Protein AF-A0A971XJA1-F1 (afdb_monomer_lite)

Sequence (116 aa):
MLFDFDLSLADAHHRNNAPSKAIGYYQSAWKRQPETYSVLYNIAIMYDEMEEHESALIYYERFLKTAPPEADVDSGPANRTELEQMTTTQIYYKAAAQRVQELKKTMFFKKGTESR

Structure (mmCIF, N/CA/C/O backbone):
data_AF-A0A971XJA1-F1
#
_entry.id   AF-A0A971XJA1-F1
#
loop_
_atom_site.group_PDB
_atom_site.id
_atom_site.type_symbol
_atom_site.label_atom_id
_atom_site.label_alt_id
_atom_site.label_comp_id
_atom_site.label_asym_id
_atom_site.label_entity_id
_atom_site.label_seq_id
_atom_site.pdbx_PDB_ins_code
_atom_site.Cartn_x
_atom_site.Cartn_y
_atom_site.Cartn_z
_atom_site.occupancy
_atom_site.B_iso_or_equiv
_atom_site.auth_seq_id
_atom_site.auth_comp_id
_atom_site.auth_asym_id
_atom_site.auth_atom_id
_atom_site.pdbx_PDB_model_num
ATOM 1 N N . MET A 1 1 ? 11.377 -3.191 -20.344 1.00 51.78 1 MET A N 1
ATOM 2 C CA . MET A 1 1 ? 10.280 -3.889 -21.070 1.00 51.78 1 MET A CA 1
ATOM 3 C C . MET A 1 1 ? 8.979 -3.115 -20.841 1.00 51.78 1 MET A C 1
ATOM 5 O O . MET A 1 1 ? 8.979 -2.232 -19.999 1.00 51.78 1 MET A O 1
ATOM 9 N N . LEU A 1 2 ? 7.887 -3.369 -21.578 1.00 60.22 2 LEU A N 1
ATOM 10 C CA . LEU A 1 2 ? 6.637 -2.573 -21.493 1.00 60.22 2 LEU A CA 1
ATOM 11 C C . LEU A 1 2 ? 6.033 -2.467 -20.071 1.00 60.22 2 LEU A C 1
ATOM 13 O O . LEU A 1 2 ? 5.309 -1.522 -19.792 1.00 60.22 2 LEU A O 1
ATOM 17 N N . PHE A 1 3 ? 6.376 -3.392 -19.170 1.00 61.47 3 PHE A N 1
ATOM 18 C CA . PHE A 1 3 ? 6.029 -3.343 -17.746 1.00 61.47 3 PHE A CA 1
ATOM 19 C C . PHE A 1 3 ? 6.657 -2.146 -17.008 1.00 61.47 3 PHE A C 1
ATOM 21 O O . PHE A 1 3 ? 5.948 -1.369 -16.376 1.00 61.47 3 PHE A O 1
ATOM 28 N N . ASP A 1 4 ? 7.970 -1.945 -17.159 1.00 60.06 4 ASP A N 1
ATOM 29 C CA . ASP A 1 4 ? 8.692 -0.810 -16.558 1.00 60.06 4 ASP A CA 1
ATOM 30 C C . ASP A 1 4 ? 8.200 0.527 -17.132 1.00 60.06 4 ASP A C 1
ATOM 32 O O . ASP A 1 4 ? 8.197 1.558 -16.458 1.00 60.06 4 ASP A O 1
ATOM 36 N N . PHE A 1 5 ? 7.760 0.500 -18.393 1.00 66.81 5 PHE A N 1
ATOM 37 C CA . PHE A 1 5 ? 7.185 1.649 -19.084 1.00 66.81 5 PHE A CA 1
ATOM 38 C C . PHE A 1 5 ? 5.808 2.032 -18.524 1.00 66.81 5 PHE A C 1
ATOM 40 O O . PHE A 1 5 ? 5.578 3.209 -18.253 1.00 66.81 5 PHE A O 1
ATOM 47 N N . ASP A 1 6 ? 4.922 1.059 -18.287 1.00 62.59 6 ASP A N 1
ATOM 48 C CA . ASP A 1 6 ? 3.619 1.312 -17.658 1.00 62.59 6 ASP A CA 1
ATOM 49 C C . ASP A 1 6 ? 3.767 1.813 -16.214 1.00 62.59 6 ASP A C 1
ATOM 51 O O . ASP A 1 6 ? 3.041 2.720 -15.815 1.00 62.59 6 ASP A O 1
ATOM 55 N N . LEU A 1 7 ? 4.720 1.266 -15.448 1.00 69.50 7 LEU A N 1
ATOM 56 C CA . LEU A 1 7 ? 5.055 1.738 -14.097 1.00 69.50 7 LEU A CA 1
ATOM 57 C C . LEU A 1 7 ? 5.549 3.187 -14.116 1.00 69.50 7 LEU A C 1
ATOM 59 O O . LEU A 1 7 ? 5.049 4.023 -13.371 1.00 69.50 7 LEU A O 1
ATOM 63 N N . SER A 1 8 ? 6.467 3.506 -15.031 1.00 71.69 8 SER A N 1
ATOM 64 C CA . SER A 1 8 ? 6.991 4.868 -15.185 1.00 71.69 8 SER A CA 1
ATOM 65 C C . SER A 1 8 ? 5.898 5.867 -15.585 1.00 71.69 8 SER A C 1
ATOM 67 O O . SER A 1 8 ? 5.890 7.004 -15.112 1.00 71.69 8 SER A O 1
ATOM 69 N N . LEU A 1 9 ? 4.960 5.454 -16.447 1.00 64.06 9 LEU A N 1
ATOM 70 C CA . LEU A 1 9 ? 3.797 6.259 -16.829 1.00 64.06 9 LEU A CA 1
ATOM 71 C C . LEU A 1 9 ? 2.812 6.433 -15.677 1.00 64.06 9 LEU A C 1
ATOM 73 O O . LEU A 1 9 ? 2.292 7.533 -15.486 1.00 64.06 9 LEU A O 1
ATOM 77 N N . ALA A 1 10 ? 2.555 5.377 -14.911 1.00 72.94 10 ALA A N 1
ATOM 78 C CA . ALA A 1 10 ? 1.682 5.443 -13.753 1.00 72.94 10 ALA A CA 1
ATOM 79 C C . ALA A 1 10 ? 2.253 6.397 -12.689 1.00 72.94 10 ALA A C 1
ATOM 81 O O . ALA A 1 10 ? 1.530 7.286 -12.245 1.00 72.94 10 ALA A O 1
ATOM 82 N N . ASP A 1 11 ? 3.558 6.331 -12.404 1.00 71.88 11 ASP A N 1
ATOM 83 C CA . ASP A 1 11 ? 4.265 7.282 -11.532 1.00 71.88 11 ASP A CA 1
ATOM 84 C C . ASP A 1 11 ? 4.232 8.718 -12.081 1.00 71.88 11 ASP A C 1
ATOM 86 O O . ASP A 1 11 ? 4.122 9.695 -11.339 1.00 71.88 11 ASP A O 1
ATOM 90 N N . ALA A 1 12 ? 4.345 8.886 -13.401 1.00 71.00 12 ALA A N 1
ATOM 91 C CA . ALA A 1 12 ? 4.252 10.200 -14.031 1.00 71.00 12 ALA A CA 1
ATOM 92 C C . ALA A 1 12 ? 2.835 10.788 -13.930 1.00 71.00 12 ALA A C 1
ATOM 94 O O . ALA A 1 12 ? 2.681 11.989 -13.712 1.00 71.00 12 ALA A O 1
ATOM 95 N N . HIS A 1 13 ? 1.794 9.966 -14.065 1.00 64.44 13 HIS A N 1
ATOM 96 C CA . HIS A 1 13 ? 0.404 10.400 -13.925 1.00 64.44 13 HIS A CA 1
ATOM 97 C C . HIS A 1 13 ? -0.007 10.632 -12.472 1.00 64.44 13 HIS A C 1
ATOM 99 O O . HIS A 1 13 ? -0.764 11.568 -12.211 1.00 64.44 13 HIS A O 1
ATOM 105 N N . HIS A 1 14 ? 0.545 9.848 -11.546 1.00 68.69 14 HIS A N 1
ATOM 106 C CA . HIS A 1 14 ? 0.470 10.084 -10.108 1.00 68.69 14 HIS A CA 1
ATOM 107 C C . HIS A 1 14 ? 1.015 11.475 -9.759 1.00 68.69 14 HIS A C 1
ATOM 109 O O . HIS A 1 14 ? 0.285 12.314 -9.237 1.00 68.69 14 HIS A O 1
ATOM 115 N N . ARG A 1 15 ? 2.242 11.790 -10.197 1.00 66.50 15 ARG A N 1
ATOM 116 C CA . ARG A 1 15 ? 2.861 13.115 -9.995 1.00 66.50 15 ARG A CA 1
ATOM 117 C C . ARG A 1 15 ? 2.128 14.270 -10.688 1.00 66.50 15 ARG A C 1
ATOM 119 O O . ARG A 1 15 ? 2.233 15.407 -10.243 1.00 66.50 15 ARG A O 1
ATOM 126 N N . ASN A 1 16 ? 1.378 13.989 -11.754 1.00 71.12 16 ASN A N 1
ATOM 127 C CA . ASN A 1 16 ? 0.592 14.977 -12.502 1.00 71.12 16 ASN A CA 1
ATOM 128 C C . ASN A 1 16 ? -0.857 15.130 -11.996 1.00 71.12 16 ASN A C 1
ATOM 130 O O . ASN A 1 16 ? -1.700 15.654 -12.726 1.00 71.12 16 ASN A O 1
ATOM 134 N N . ASN A 1 17 ? -1.159 14.681 -10.771 1.00 69.81 17 ASN A N 1
ATOM 135 C CA . ASN A 1 17 ? -2.469 14.827 -10.127 1.00 69.81 17 ASN A CA 1
ATOM 136 C C . ASN A 1 17 ? -3.627 14.18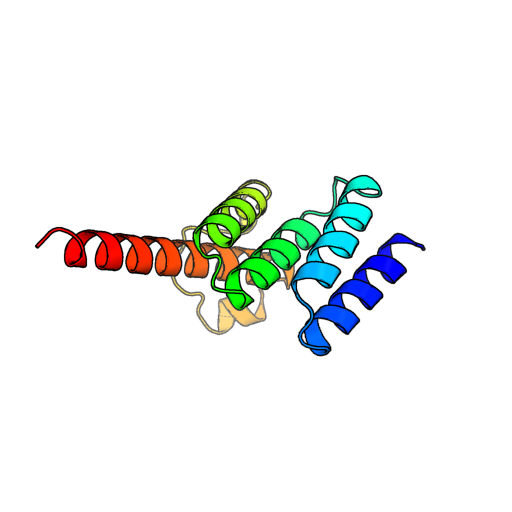4 -10.926 1.00 69.81 17 ASN A C 1
ATOM 138 O O . ASN A 1 17 ? -4.761 14.663 -10.910 1.00 69.81 17 ASN A O 1
ATOM 142 N N . ALA A 1 18 ? -3.336 13.103 -11.662 1.00 75.94 18 ALA A N 1
ATOM 143 C CA . ALA A 1 18 ? -4.307 12.344 -12.453 1.00 75.94 18 ALA A CA 1
ATOM 144 C C . ALA A 1 18 ? -4.387 10.872 -11.987 1.00 75.94 18 ALA A C 1
ATOM 146 O O . ALA A 1 18 ? -4.107 9.959 -12.778 1.00 75.94 18 ALA A O 1
ATOM 147 N N . PRO A 1 19 ? -4.781 10.616 -10.724 1.00 75.06 19 PRO A N 1
ATOM 148 C CA . PRO A 1 19 ? -4.724 9.285 -10.110 1.00 75.06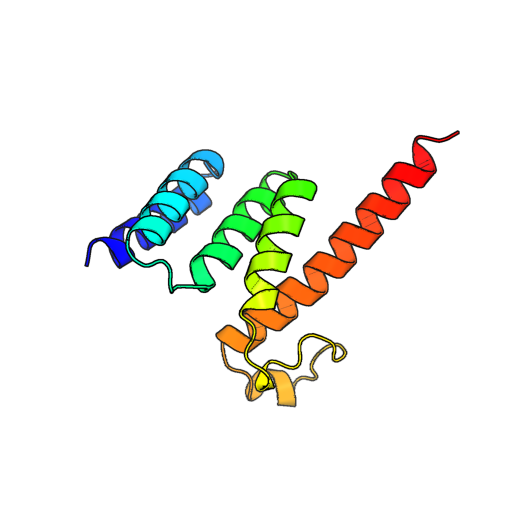 19 PRO A CA 1
ATOM 149 C C . PRO A 1 19 ? -5.619 8.255 -10.819 1.00 75.06 19 PRO A C 1
ATOM 151 O O . PRO A 1 19 ? -5.236 7.098 -10.984 1.00 75.06 19 PRO A O 1
ATOM 154 N N . SER A 1 20 ? -6.754 8.679 -11.381 1.00 74.94 20 SER A N 1
ATOM 155 C CA . SER A 1 20 ? -7.647 7.811 -12.165 1.00 74.94 20 SER A CA 1
ATOM 156 C C . SER A 1 20 ? -6.992 7.237 -13.429 1.00 74.94 20 SER A C 1
ATOM 158 O O . SER A 1 20 ? -7.220 6.078 -13.780 1.00 74.94 20 SER A O 1
ATOM 160 N N . LYS A 1 21 ? -6.131 8.012 -14.103 1.00 76.81 21 LYS A N 1
ATOM 161 C CA . LYS A 1 21 ? -5.360 7.528 -15.261 1.00 76.81 21 LYS A CA 1
ATOM 162 C C . LYS A 1 21 ? -4.230 6.600 -14.823 1.00 76.81 21 LYS A C 1
ATOM 164 O O . LYS A 1 21 ? -4.006 5.587 -15.482 1.00 76.81 21 LYS A O 1
ATOM 169 N N . ALA A 1 22 ? -3.564 6.910 -13.708 1.00 76.69 22 ALA A N 1
ATOM 170 C CA . ALA A 1 22 ? -2.522 6.058 -13.135 1.00 76.69 22 ALA A CA 1
ATOM 171 C C . ALA A 1 22 ? -3.059 4.653 -12.805 1.00 76.69 22 ALA A C 1
ATOM 173 O O . ALA A 1 22 ? -2.439 3.661 -13.184 1.00 76.69 22 ALA A O 1
ATOM 174 N N . ILE A 1 23 ? -4.261 4.555 -12.220 1.00 77.50 23 ILE A N 1
ATOM 175 C CA . ILE A 1 23 ? -4.937 3.271 -11.952 1.00 77.50 23 ILE A CA 1
ATOM 176 C C . ILE A 1 23 ? -5.114 2.448 -13.237 1.00 77.50 23 ILE A C 1
ATOM 178 O O . ILE A 1 23 ? -4.848 1.246 -13.234 1.00 77.50 23 ILE A O 1
ATOM 182 N N . GLY A 1 24 ? -5.510 3.074 -14.351 1.00 76.69 24 GLY A N 1
ATOM 183 C CA . GLY A 1 24 ? -5.653 2.387 -15.640 1.00 76.69 24 GLY A CA 1
ATOM 184 C C . GLY A 1 24 ? -4.340 1.774 -16.145 1.00 76.69 24 GLY A C 1
ATOM 185 O O . GLY A 1 24 ? -4.325 0.625 -16.596 1.00 76.69 24 GLY A O 1
ATOM 186 N N . TYR A 1 25 ? -3.224 2.498 -16.010 1.00 78.44 25 TYR A N 1
ATOM 187 C CA . TYR A 1 25 ? -1.897 1.986 -16.369 1.00 78.44 25 TYR A CA 1
ATOM 188 C C . TYR A 1 25 ? -1.432 0.875 -15.424 1.00 78.44 25 TYR A C 1
ATOM 190 O O . TYR A 1 25 ? -0.963 -0.159 -15.901 1.00 78.44 25 TYR A O 1
ATOM 198 N N . TYR A 1 26 ? -1.657 1.012 -14.113 1.00 78.12 26 TYR A N 1
ATOM 199 C CA . TYR A 1 26 ? -1.365 -0.046 -13.143 1.00 78.12 26 TYR A CA 1
ATOM 200 C C . TYR A 1 26 ? -2.160 -1.329 -13.414 1.00 78.12 26 TYR A C 1
ATOM 202 O O . TYR A 1 26 ? -1.603 -2.425 -13.392 1.00 78.12 26 TYR A O 1
ATOM 210 N N . GLN A 1 27 ? -3.448 -1.222 -13.746 1.00 76.81 27 GLN A N 1
ATOM 211 C CA . GLN A 1 27 ? -4.265 -2.383 -14.111 1.00 76.81 27 GLN A CA 1
ATOM 212 C C . GLN A 1 27 ? -3.778 -3.056 -15.401 1.00 76.81 27 GLN A C 1
ATOM 214 O O . GLN A 1 27 ? -3.823 -4.283 -15.515 1.00 76.81 27 GLN A O 1
ATOM 219 N N . SER A 1 28 ? -3.297 -2.277 -16.374 1.00 77.44 28 SER A N 1
ATOM 220 C CA . SER A 1 28 ? -2.685 -2.821 -17.589 1.00 77.44 28 SER A CA 1
ATOM 221 C C . SER A 1 28 ? -1.368 -3.543 -17.283 1.00 77.44 28 SER A C 1
ATOM 223 O O . SER A 1 28 ? -1.161 -4.657 -17.766 1.00 77.44 28 SER A O 1
ATOM 225 N N . ALA A 1 29 ? -0.517 -2.965 -16.430 1.00 74.12 29 ALA A N 1
ATOM 226 C CA . ALA A 1 29 ? 0.726 -3.587 -15.978 1.00 74.12 29 ALA A CA 1
ATOM 227 C C . ALA A 1 29 ? 0.464 -4.922 -15.259 1.00 74.12 29 ALA A C 1
ATOM 229 O O . ALA A 1 29 ? 1.089 -5.931 -15.590 1.00 74.12 29 ALA A O 1
ATOM 230 N N . TRP A 1 30 ? -0.532 -4.962 -14.364 1.00 72.56 30 TRP A N 1
ATOM 231 C CA . TRP A 1 30 ? -0.952 -6.180 -13.661 1.00 72.56 30 TRP A CA 1
ATOM 232 C C . TRP A 1 30 ? -1.413 -7.292 -14.611 1.00 72.56 30 TRP A C 1
ATOM 234 O O . TRP A 1 30 ? -1.083 -8.456 -14.413 1.00 72.56 30 TRP A O 1
ATOM 244 N N . LYS A 1 31 ? -2.142 -6.963 -15.687 1.00 73.50 31 LYS A N 1
ATOM 245 C CA . LYS A 1 31 ? -2.546 -7.962 -16.697 1.00 73.50 31 LYS A CA 1
ATOM 246 C C . LYS A 1 31 ? -1.353 -8.600 -17.412 1.00 73.50 31 LYS A C 1
ATOM 248 O O . LYS A 1 31 ? -1.473 -9.726 -17.886 1.00 73.50 31 LYS A O 1
ATOM 253 N N . ARG A 1 32 ? -0.233 -7.879 -17.530 1.00 69.50 32 ARG A N 1
ATOM 254 C CA . ARG A 1 32 ? 0.982 -8.354 -18.207 1.00 69.50 32 ARG A CA 1
ATOM 255 C C . ARG A 1 32 ? 1.889 -9.155 -17.276 1.00 69.50 32 ARG A C 1
ATOM 257 O O . ARG A 1 32 ? 2.474 -10.134 -17.725 1.00 69.50 32 ARG A O 1
ATOM 264 N N . GLN A 1 33 ? 2.002 -8.746 -16.013 1.00 67.44 33 GLN A N 1
ATOM 265 C CA . GLN A 1 33 ? 2.730 -9.475 -14.972 1.00 67.44 33 GLN A CA 1
ATOM 266 C C . GLN A 1 33 ? 1.853 -9.605 -13.718 1.00 67.44 33 GLN A C 1
ATOM 268 O O . GLN A 1 33 ? 1.942 -8.783 -12.804 1.00 67.44 33 GLN A O 1
ATOM 273 N N . PRO A 1 34 ? 0.996 -10.641 -13.666 1.00 60.75 34 PRO A N 1
ATOM 274 C CA . PRO A 1 34 ? 0.075 -10.858 -12.548 1.00 60.75 34 PRO A CA 1
ATOM 275 C C . PRO A 1 34 ? 0.771 -11.196 -11.224 1.00 60.75 34 PRO A C 1
ATOM 277 O O . PRO A 1 34 ? 0.132 -11.190 -10.179 1.00 60.75 34 PRO A O 1
ATOM 280 N N . GLU A 1 35 ? 2.064 -11.523 -11.254 1.00 61.47 35 GLU A N 1
ATOM 281 C CA . GLU A 1 35 ? 2.845 -11.891 -10.066 1.00 61.47 35 GLU A CA 1
ATOM 282 C C . GLU A 1 35 ? 3.476 -10.681 -9.360 1.00 61.47 35 GLU A C 1
ATOM 284 O O . GLU A 1 35 ? 4.075 -10.826 -8.294 1.00 61.47 35 GLU A O 1
ATOM 289 N N . THR A 1 36 ? 3.337 -9.466 -9.902 1.00 72.81 36 THR A N 1
ATOM 290 C CA . THR A 1 36 ? 3.971 -8.284 -9.314 1.00 72.81 36 THR A CA 1
ATOM 291 C C . THR A 1 36 ? 3.092 -7.636 -8.251 1.00 72.81 36 THR A C 1
ATOM 293 O O . THR A 1 36 ? 2.444 -6.614 -8.483 1.00 72.81 36 THR A O 1
ATOM 296 N N . TYR A 1 37 ? 3.092 -8.215 -7.051 1.00 80.19 37 TYR A N 1
ATOM 297 C CA . TYR A 1 37 ? 2.328 -7.734 -5.893 1.00 80.19 37 TYR A CA 1
ATOM 298 C C . TYR A 1 37 ? 2.528 -6.240 -5.580 1.00 80.19 37 TYR A C 1
ATOM 300 O O . TYR A 1 37 ? 1.600 -5.597 -5.096 1.00 80.19 37 TYR A O 1
ATOM 308 N N . SER A 1 38 ? 3.673 -5.638 -5.925 1.00 79.75 38 SER A N 1
ATOM 309 C CA . SER A 1 38 ? 3.905 -4.192 -5.762 1.00 79.75 38 SER A CA 1
ATOM 310 C C . SER A 1 38 ? 2.894 -3.312 -6.511 1.00 79.75 38 SER A C 1
ATOM 312 O O . SER A 1 38 ? 2.576 -2.220 -6.047 1.00 79.75 38 SER A O 1
ATOM 314 N N . VAL A 1 39 ? 2.308 -3.793 -7.613 1.00 83.75 39 VAL A N 1
ATOM 315 C CA . VAL A 1 39 ? 1.252 -3.062 -8.332 1.00 83.75 39 VAL A CA 1
ATOM 316 C C . VAL A 1 39 ? -0.024 -2.947 -7.491 1.00 83.75 39 VAL A C 1
ATOM 318 O O . VAL A 1 39 ? -0.706 -1.928 -7.566 1.00 83.75 39 VAL A O 1
ATOM 321 N N . LEU A 1 40 ? -0.343 -3.942 -6.653 1.00 88.50 40 LEU A N 1
ATOM 322 C CA . LEU A 1 40 ? -1.500 -3.876 -5.749 1.00 88.50 40 LEU A CA 1
ATOM 323 C C . LEU A 1 40 ? -1.339 -2.746 -4.730 1.00 88.50 40 LEU A C 1
ATOM 325 O O . LEU A 1 40 ? -2.286 -1.997 -4.500 1.00 88.50 40 LEU A O 1
ATOM 329 N N . TYR A 1 41 ? -0.136 -2.605 -4.168 1.00 89.44 41 TYR A N 1
ATOM 330 C CA . TYR A 1 41 ? 0.193 -1.526 -3.239 1.00 89.44 41 TYR A CA 1
ATOM 331 C C . TYR A 1 41 ? 0.078 -0.152 -3.907 1.00 89.44 41 TYR A C 1
ATOM 333 O O . TYR A 1 41 ? -0.552 0.750 -3.361 1.00 89.44 41 TYR A O 1
ATOM 341 N N . ASN A 1 42 ? 0.597 -0.012 -5.129 1.00 86.88 42 ASN A N 1
ATOM 342 C CA . ASN A 1 42 ? 0.518 1.249 -5.862 1.00 86.8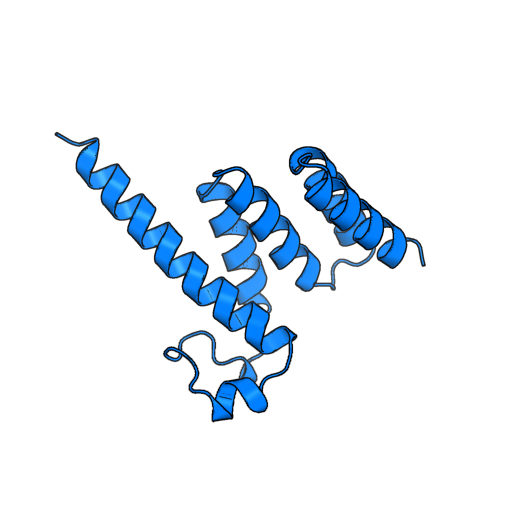8 42 ASN A CA 1
ATOM 343 C C . ASN A 1 42 ? -0.929 1.629 -6.210 1.00 86.88 42 ASN A C 1
ATOM 345 O O . ASN A 1 42 ? -1.308 2.785 -6.045 1.00 86.88 42 ASN A O 1
ATOM 349 N N . ILE A 1 43 ? -1.769 0.670 -6.623 1.00 88.69 43 ILE A N 1
ATOM 350 C CA . ILE A 1 43 ? -3.204 0.919 -6.844 1.00 88.69 43 ILE A CA 1
ATOM 351 C C . ILE A 1 43 ? -3.886 1.352 -5.540 1.00 88.69 43 ILE A C 1
ATOM 353 O O . ILE A 1 43 ? -4.703 2.272 -5.563 1.00 88.69 43 ILE A O 1
ATOM 357 N N . ALA A 1 44 ? -3.549 0.717 -4.415 1.00 91.50 44 ALA A N 1
ATOM 358 C CA . ALA A 1 44 ? -4.103 1.079 -3.116 1.00 91.50 44 ALA A CA 1
ATOM 359 C C . ALA A 1 44 ? -3.773 2.531 -2.740 1.00 91.50 44 ALA A C 1
ATOM 361 O O . ALA A 1 44 ? -4.684 3.263 -2.364 1.00 91.50 44 ALA A O 1
ATOM 362 N N . ILE A 1 45 ? -2.520 2.964 -2.938 1.00 89.69 45 ILE A N 1
ATOM 363 C CA . ILE A 1 45 ? -2.108 4.362 -2.728 1.00 89.69 45 ILE A CA 1
ATOM 364 C C . ILE A 1 45 ? -2.917 5.308 -3.615 1.00 89.69 45 ILE A C 1
ATOM 366 O O . ILE A 1 45 ? -3.412 6.313 -3.119 1.00 89.69 45 ILE A O 1
ATOM 370 N N . MET A 1 46 ? -3.101 4.993 -4.903 1.00 88.50 46 MET A N 1
ATOM 371 C CA . MET A 1 46 ? -3.865 5.877 -5.796 1.00 88.50 46 MET A CA 1
ATOM 372 C C . MET A 1 46 ? -5.305 6.072 -5.312 1.00 88.50 46 MET A C 1
ATOM 374 O O . MET A 1 46 ? -5.814 7.187 -5.349 1.00 88.50 46 MET A O 1
ATOM 378 N N . TYR A 1 47 ? -5.968 5.005 -4.856 1.00 90.62 47 TYR A N 1
ATOM 379 C CA . TYR A 1 47 ? -7.310 5.123 -4.281 1.00 90.62 47 TYR A CA 1
ATOM 380 C C . TYR A 1 47 ? -7.309 5.877 -2.950 1.00 90.62 47 TYR A C 1
ATOM 382 O O . TYR A 1 47 ? -8.239 6.630 -2.680 1.00 90.62 47 TYR A O 1
ATOM 390 N N . ASP A 1 48 ? -6.276 5.699 -2.130 1.00 89.19 48 ASP A N 1
ATOM 391 C CA . ASP A 1 48 ? -6.160 6.375 -0.841 1.00 89.19 48 ASP A CA 1
ATOM 392 C C . ASP A 1 48 ? -5.977 7.892 -1.004 1.00 89.19 48 ASP A C 1
ATOM 394 O O . ASP A 1 48 ? -6.639 8.675 -0.328 1.00 89.19 48 ASP A O 1
ATOM 398 N N . GLU A 1 49 ? -5.161 8.314 -1.971 1.00 86.25 49 GLU A N 1
ATOM 399 C CA . GLU A 1 49 ? -4.991 9.724 -2.347 1.00 86.25 49 GLU A CA 1
ATOM 400 C C . GLU A 1 49 ? -6.240 10.340 -2.981 1.00 86.25 49 GLU A C 1
ATOM 402 O O . GLU A 1 49 ? -6.448 11.548 -2.893 1.00 86.25 49 GLU A O 1
ATOM 407 N N . MET A 1 50 ? -7.084 9.519 -3.609 1.00 85.88 50 MET A N 1
ATOM 408 C CA . MET A 1 50 ? -8.401 9.933 -4.098 1.00 85.88 50 MET A CA 1
ATOM 409 C C . MET A 1 50 ? -9.459 10.007 -2.986 1.00 85.88 50 MET A C 1
ATOM 411 O O . MET A 1 50 ? -10.614 10.290 -3.286 1.00 85.88 50 MET A O 1
ATOM 415 N N . GLU A 1 51 ? -9.093 9.725 -1.731 1.00 88.06 51 GLU A N 1
ATOM 416 C CA . GLU A 1 51 ? -10.007 9.585 -0.586 1.00 88.06 51 GLU A CA 1
ATOM 417 C C . GLU A 1 51 ? -11.062 8.471 -0.756 1.00 88.06 51 GLU A C 1
ATOM 419 O O . GLU A 1 51 ? -11.997 8.338 0.037 1.00 88.06 51 GLU A O 1
ATOM 424 N N . GLU A 1 52 ? -10.870 7.591 -1.742 1.00 90.94 52 GLU A N 1
ATOM 425 C CA . GLU A 1 52 ? -11.690 6.410 -2.018 1.00 90.94 52 GLU A CA 1
ATOM 426 C C . GLU A 1 52 ? -11.291 5.272 -1.064 1.00 90.94 52 GLU A C 1
ATOM 428 O O . GLU A 1 52 ? -10.801 4.208 -1.459 1.00 90.94 52 GLU A O 1
ATOM 433 N N . HIS A 1 53 ? -11.469 5.518 0.236 1.00 91.94 53 HIS A N 1
ATOM 434 C CA . HIS A 1 53 ? -10.935 4.691 1.318 1.00 91.94 53 HIS A CA 1
ATOM 435 C C . HIS A 1 53 ? -11.425 3.238 1.298 1.00 91.94 53 HIS A C 1
ATOM 437 O O . HIS A 1 53 ? -10.680 2.341 1.692 1.00 91.94 53 HIS A O 1
ATOM 443 N N . GLU A 1 54 ? -12.652 2.980 0.833 1.00 92.44 54 GLU A N 1
ATOM 444 C CA . GLU A 1 54 ? -13.167 1.611 0.693 1.00 92.44 54 GLU A CA 1
ATOM 445 C C . GLU A 1 54 ? -12.386 0.832 -0.371 1.00 92.44 54 GLU A C 1
ATOM 447 O O . GLU A 1 54 ? -11.957 -0.300 -0.135 1.00 92.44 54 GLU A O 1
ATOM 452 N N . SER A 1 55 ? -12.138 1.463 -1.521 1.00 92.44 55 SER A N 1
ATOM 453 C CA . SER A 1 55 ? -11.342 0.872 -2.598 1.00 92.44 55 SER A CA 1
ATOM 454 C C . SER A 1 55 ? -9.890 0.690 -2.160 1.00 92.44 55 SER A C 1
ATOM 456 O O . SER A 1 55 ? -9.334 -0.397 -2.326 1.00 92.44 55 SER A O 1
ATOM 458 N N . ALA A 1 56 ? -9.296 1.706 -1.529 1.00 94.19 56 ALA A N 1
ATOM 459 C CA . ALA A 1 56 ? -7.941 1.634 -0.987 1.00 94.19 56 ALA A CA 1
ATOM 460 C C . ALA A 1 56 ? -7.777 0.447 -0.028 1.00 94.19 56 ALA A C 1
ATOM 462 O O . ALA A 1 56 ? -6.850 -0.352 -0.179 1.00 94.19 56 ALA A O 1
ATOM 463 N N . LEU A 1 57 ? -8.724 0.272 0.901 1.00 95.12 57 LEU A N 1
ATOM 464 C CA . LEU A 1 57 ? -8.726 -0.835 1.853 1.00 95.12 57 LEU A CA 1
ATOM 465 C C . LEU A 1 57 ? -8.694 -2.197 1.145 1.00 95.12 57 LEU A C 1
ATOM 467 O O . LEU A 1 57 ? -7.874 -3.047 1.488 1.00 95.12 57 LEU A O 1
ATOM 471 N N . ILE A 1 58 ? -9.544 -2.395 0.131 1.00 94.38 58 ILE A N 1
ATOM 472 C CA . ILE A 1 58 ? -9.614 -3.655 -0.623 1.00 94.38 58 ILE A CA 1
ATOM 473 C C . ILE A 1 58 ? -8.262 -3.984 -1.267 1.00 94.38 58 ILE A C 1
ATOM 475 O O . ILE A 1 58 ? -7.822 -5.136 -1.225 1.00 94.38 58 ILE A O 1
ATOM 479 N N . TYR A 1 59 ? -7.597 -3.000 -1.877 1.00 93.56 59 TYR A N 1
ATOM 480 C CA . TYR A 1 59 ? -6.315 -3.226 -2.547 1.00 93.56 59 TYR A CA 1
ATOM 481 C C . TYR A 1 59 ? -5.156 -3.406 -1.561 1.00 93.56 59 TYR A C 1
ATOM 483 O O . TYR A 1 59 ? -4.329 -4.293 -1.784 1.00 93.56 59 TYR A O 1
ATOM 491 N N . TYR A 1 60 ? -5.132 -2.676 -0.440 1.00 94.75 60 TYR A N 1
ATOM 492 C CA . TYR A 1 60 ? -4.160 -2.923 0.627 1.00 94.75 60 TYR A CA 1
ATOM 493 C C . TYR A 1 60 ? -4.315 -4.324 1.226 1.00 94.75 60 TYR A C 1
ATOM 495 O O . TYR A 1 60 ? -3.323 -5.024 1.400 1.00 94.75 60 TYR A O 1
ATOM 503 N N . GLU A 1 61 ? -5.540 -4.787 1.483 1.00 94.00 61 GLU A N 1
ATOM 504 C CA . GLU A 1 61 ? -5.770 -6.144 1.992 1.00 94.00 61 GLU A CA 1
ATOM 505 C C . GLU A 1 61 ? -5.359 -7.221 0.982 1.00 94.00 61 GLU A C 1
ATOM 507 O O . GLU A 1 61 ? -4.831 -8.263 1.369 1.00 94.00 61 GLU A O 1
ATOM 512 N N . ARG A 1 62 ? -5.560 -6.990 -0.322 1.00 92.50 62 ARG A N 1
ATOM 513 C CA . ARG A 1 62 ? -5.060 -7.897 -1.368 1.00 92.50 62 ARG A CA 1
ATOM 514 C C . ARG A 1 62 ? -3.538 -7.948 -1.396 1.00 92.50 62 ARG A C 1
ATOM 516 O O . ARG A 1 62 ? -2.996 -9.038 -1.522 1.00 92.50 62 ARG A O 1
ATOM 523 N N . PHE A 1 63 ? -2.878 -6.801 -1.262 1.00 92.25 63 PHE A N 1
ATOM 524 C CA . PHE A 1 63 ? -1.426 -6.730 -1.150 1.00 92.25 63 PHE A CA 1
ATOM 525 C C . PHE A 1 63 ? -0.933 -7.477 0.094 1.00 92.25 63 PHE A C 1
ATOM 527 O O . PHE A 1 63 ? -0.091 -8.350 -0.016 1.00 92.25 63 PHE A O 1
ATOM 534 N N . LEU A 1 64 ? -1.518 -7.248 1.271 1.00 92.88 64 LEU A N 1
ATOM 535 C CA . LEU A 1 64 ? -1.116 -7.944 2.502 1.00 92.88 64 LEU A CA 1
ATOM 536 C C . LEU A 1 64 ? -1.276 -9.470 2.423 1.00 92.88 64 LEU A C 1
ATOM 538 O O . LEU A 1 64 ? -0.502 -10.194 3.036 1.00 92.88 64 LEU A O 1
ATOM 542 N N . LYS A 1 65 ? -2.223 -9.985 1.628 1.00 91.75 65 LYS A N 1
ATOM 543 C CA . LYS A 1 65 ? -2.357 -11.435 1.385 1.00 91.75 65 LYS A CA 1
ATOM 544 C C . LYS A 1 65 ? -1.192 -12.043 0.602 1.00 91.75 65 LYS A C 1
ATOM 546 O O . LYS A 1 65 ? -1.062 -13.262 0.596 1.00 91.75 65 LYS A O 1
ATOM 551 N N . THR A 1 66 ? -0.371 -11.229 -0.060 1.00 89.88 66 THR A N 1
ATOM 552 C CA . THR A 1 66 ? 0.856 -11.681 -0.730 1.00 89.88 66 THR A CA 1
ATOM 553 C C . THR A 1 66 ? 2.089 -11.553 0.163 1.00 89.88 66 THR A C 1
ATOM 555 O O . THR A 1 66 ? 3.193 -11.845 -0.296 1.00 89.88 66 THR A O 1
ATOM 558 N N . ALA A 1 67 ? 1.926 -11.099 1.412 1.00 88.06 67 ALA A N 1
ATOM 559 C CA . ALA A 1 67 ? 3.031 -10.935 2.342 1.00 88.06 67 ALA A CA 1
ATOM 560 C C . ALA A 1 67 ? 3.735 -12.275 2.598 1.00 88.06 67 ALA A C 1
ATOM 562 O O . ALA A 1 67 ? 3.070 -13.272 2.897 1.00 88.06 67 ALA A O 1
ATOM 563 N N . PRO A 1 68 ? 5.075 -12.318 2.493 1.00 85.56 68 PRO A N 1
ATOM 564 C CA . PRO A 1 68 ? 5.825 -13.490 2.895 1.00 85.56 68 PRO A CA 1
ATOM 565 C C . PRO A 1 68 ? 5.750 -13.641 4.427 1.00 85.56 68 PRO A C 1
ATOM 567 O O . PRO A 1 68 ? 5.608 -12.632 5.128 1.00 85.56 68 PRO A O 1
ATOM 570 N N . PRO A 1 69 ? 5.858 -14.867 4.971 1.00 82.38 69 PRO A N 1
ATOM 571 C CA . PRO A 1 69 ? 5.792 -15.108 6.415 1.00 82.38 69 PRO A CA 1
ATOM 572 C C . PRO A 1 69 ? 6.767 -14.250 7.238 1.00 82.38 69 PRO A C 1
ATOM 574 O O . PRO A 1 69 ? 6.468 -13.880 8.368 1.00 82.38 69 PRO A O 1
ATOM 577 N N . GLU A 1 70 ? 7.914 -13.885 6.662 1.00 80.94 70 GLU A N 1
ATOM 578 C CA . GLU A 1 70 ? 8.965 -13.082 7.294 1.00 80.94 70 GLU A CA 1
ATOM 579 C C . GLU A 1 70 ? 8.676 -11.570 7.303 1.00 80.94 70 GLU A C 1
ATOM 581 O O . GLU A 1 70 ? 9.465 -10.803 7.852 1.00 80.94 70 GLU A O 1
ATOM 586 N N . ALA A 1 71 ? 7.598 -11.102 6.662 1.00 79.88 71 ALA A N 1
ATOM 587 C CA . ALA A 1 71 ? 7.252 -9.678 6.648 1.00 79.88 71 ALA A CA 1
ATOM 588 C C . ALA A 1 71 ? 6.675 -9.176 7.977 1.00 79.88 71 ALA A C 1
ATOM 590 O O . ALA A 1 71 ? 6.663 -7.964 8.185 1.00 79.88 71 ALA A O 1
ATOM 591 N N . ASP A 1 72 ? 6.217 -10.091 8.841 1.00 82.94 72 ASP A N 1
ATOM 592 C CA . ASP A 1 72 ? 5.736 -9.813 10.198 1.00 82.94 72 ASP A CA 1
ATOM 593 C C . ASP A 1 72 ? 4.852 -8.550 10.271 1.00 82.94 72 ASP A C 1
ATOM 595 O O . ASP A 1 72 ? 5.169 -7.546 10.910 1.00 82.94 72 ASP A O 1
ATOM 599 N N . VAL A 1 73 ? 3.757 -8.577 9.507 1.00 85.25 73 VAL A N 1
ATOM 600 C CA . VAL A 1 73 ? 2.870 -7.418 9.292 1.00 85.25 73 VAL A CA 1
ATOM 601 C C . VAL A 1 73 ? 1.954 -7.110 10.471 1.00 85.25 73 VAL A C 1
ATOM 603 O O . VAL A 1 73 ? 1.402 -6.014 10.541 1.00 85.25 73 VAL A O 1
ATOM 606 N N . ASP A 1 74 ? 1.797 -8.070 11.380 1.00 82.12 74 ASP A N 1
ATOM 607 C CA . ASP A 1 74 ? 0.958 -7.953 12.572 1.00 82.12 74 ASP A CA 1
ATOM 608 C C . ASP A 1 74 ? 1.745 -7.464 13.795 1.00 82.12 74 ASP A C 1
ATOM 610 O O . ASP A 1 74 ? 1.145 -7.137 14.825 1.00 82.12 74 ASP A O 1
ATOM 614 N N . SER A 1 75 ? 3.079 -7.399 13.712 1.00 78.00 75 SER A N 1
ATOM 615 C CA . SER A 1 75 ? 3.870 -6.835 14.797 1.00 78.00 75 SER A CA 1
ATOM 616 C C . SER A 1 75 ? 3.691 -5.327 14.904 1.00 78.00 75 SER A C 1
ATOM 618 O O . SER A 1 75 ? 3.238 -4.632 13.993 1.00 78.00 75 SER A O 1
ATOM 620 N N . GLY A 1 76 ? 4.030 -4.808 16.082 1.00 78.06 76 GLY A N 1
ATOM 621 C CA . GLY A 1 76 ? 3.969 -3.383 16.362 1.00 78.06 76 GLY A CA 1
ATOM 622 C C . GLY A 1 76 ? 4.878 -2.535 15.454 1.00 78.06 76 GLY A C 1
ATOM 623 O O . GLY A 1 76 ? 5.561 -3.039 14.550 1.00 78.06 76 GLY A O 1
ATOM 624 N N . PRO A 1 77 ? 4.914 -1.213 15.698 1.00 78.50 77 PRO A N 1
ATOM 625 C CA . PRO A 1 77 ? 5.795 -0.316 14.963 1.00 78.50 77 PRO A CA 1
ATOM 626 C C . PRO A 1 77 ? 7.246 -0.799 15.059 1.00 78.50 77 PRO A C 1
ATOM 628 O O . PRO A 1 77 ? 7.728 -1.117 16.145 1.00 78.50 77 PRO A O 1
ATOM 631 N N . ALA A 1 78 ? 7.928 -0.851 13.914 1.00 81.56 78 ALA A N 1
ATOM 632 C CA . ALA A 1 78 ? 9.331 -1.238 13.860 1.00 81.56 78 ALA A CA 1
ATOM 633 C C . ALA A 1 78 ? 10.202 -0.180 14.552 1.00 81.56 78 ALA A C 1
ATOM 635 O O . ALA A 1 78 ? 10.018 1.027 14.359 1.00 81.56 78 ALA A O 1
ATOM 636 N N . ASN A 1 79 ? 11.165 -0.631 15.350 1.00 86.56 79 ASN A N 1
ATOM 637 C CA . ASN A 1 79 ? 12.187 0.234 15.917 1.00 86.56 79 ASN A CA 1
ATOM 638 C C . ASN A 1 79 ? 13.230 0.619 14.850 1.00 86.56 79 ASN A C 1
ATOM 640 O O . ASN A 1 79 ? 13.264 0.082 13.745 1.00 86.56 79 ASN A O 1
ATOM 644 N N . ARG A 1 80 ? 14.115 1.562 15.184 1.00 85.06 80 ARG A N 1
ATOM 645 C CA . ARG A 1 80 ? 15.127 2.068 14.246 1.00 85.06 80 ARG A CA 1
ATOM 646 C C . ARG A 1 80 ? 16.042 0.971 13.689 1.00 85.06 80 ARG A C 1
ATOM 648 O O . ARG A 1 80 ? 16.344 0.985 12.504 1.00 85.06 80 ARG A O 1
ATOM 655 N N . THR A 1 81 ? 16.477 0.042 14.531 1.00 84.25 81 THR A N 1
ATOM 656 C CA . THR A 1 81 ? 17.387 -1.041 14.141 1.00 84.25 81 THR A CA 1
ATOM 657 C C . THR A 1 81 ? 16.694 -2.061 13.240 1.00 84.25 81 THR A C 1
ATOM 659 O O . THR A 1 81 ? 17.304 -2.547 12.295 1.00 84.25 81 THR A O 1
ATOM 662 N N . GLU A 1 82 ? 15.415 -2.346 13.488 1.00 84.06 82 GLU A N 1
ATOM 663 C CA . GLU A 1 82 ? 14.587 -3.169 12.603 1.00 84.06 82 GLU A CA 1
ATOM 664 C C . GLU A 1 82 ? 14.414 -2.482 11.245 1.00 84.06 82 GLU A C 1
ATOM 666 O O . GLU A 1 82 ? 14.675 -3.099 10.218 1.00 84.06 82 GLU A O 1
ATOM 671 N N . LEU A 1 83 ? 14.081 -1.186 11.227 1.00 83.12 83 LEU A N 1
ATOM 672 C CA . LEU A 1 83 ? 13.945 -0.407 9.990 1.00 83.12 83 LEU A CA 1
ATOM 673 C C . LEU A 1 83 ? 15.233 -0.388 9.153 1.00 83.12 83 LEU A C 1
ATOM 675 O O . LEU A 1 83 ? 15.157 -0.454 7.930 1.00 83.12 83 LEU A O 1
ATOM 679 N N . GLU A 1 84 ? 16.403 -0.316 9.794 1.00 85.50 84 GLU A N 1
ATOM 680 C CA . GLU A 1 84 ? 17.711 -0.350 9.120 1.00 85.50 84 GLU A CA 1
ATOM 681 C C . GLU A 1 84 ? 18.015 -1.713 8.467 1.00 85.50 84 GLU A C 1
ATOM 683 O O . GLU A 1 84 ? 18.792 -1.775 7.515 1.00 85.50 84 GLU A O 1
ATOM 688 N N . GLN A 1 85 ? 17.399 -2.796 8.949 1.00 85.81 85 GLN A N 1
ATOM 689 C CA . GLN A 1 85 ? 17.584 -4.158 8.429 1.00 85.81 85 GLN A CA 1
ATOM 690 C C . GLN A 1 85 ? 16.473 -4.596 7.466 1.00 85.81 85 GLN A C 1
ATOM 692 O O . GLN A 1 85 ? 16.620 -5.601 6.768 1.00 85.81 85 GLN A O 1
ATOM 697 N N . MET A 1 86 ? 15.361 -3.861 7.420 1.00 83.75 86 MET A N 1
ATOM 698 C CA . MET A 1 86 ? 14.215 -4.200 6.589 1.00 83.75 86 MET A CA 1
ATOM 699 C C . MET A 1 86 ? 14.486 -3.961 5.105 1.00 83.75 86 MET A C 1
ATOM 701 O O . MET A 1 86 ? 15.068 -2.963 4.680 1.00 83.75 86 MET A O 1
ATOM 705 N N . THR A 1 87 ? 13.965 -4.865 4.283 1.00 86.81 87 THR A N 1
ATOM 706 C CA . THR A 1 87 ? 13.888 -4.648 2.838 1.00 86.81 87 THR A CA 1
ATOM 707 C C . THR A 1 87 ? 12.786 -3.645 2.503 1.00 86.81 87 THR A C 1
ATOM 709 O O . THR A 1 87 ? 11.790 -3.522 3.219 1.00 86.81 87 THR A O 1
ATOM 712 N N . THR A 1 88 ? 12.896 -2.976 1.355 1.00 82.06 88 THR A N 1
ATOM 713 C CA . THR A 1 88 ? 11.849 -2.071 0.849 1.00 82.06 88 THR A CA 1
ATOM 714 C C . THR A 1 88 ? 10.478 -2.750 0.789 1.00 82.06 88 THR A C 1
ATOM 716 O O . THR A 1 88 ? 9.468 -2.159 1.158 1.00 82.06 88 THR A O 1
ATOM 719 N N . THR A 1 89 ? 10.445 -4.026 0.404 1.00 83.31 89 THR A N 1
ATOM 720 C CA . THR A 1 89 ? 9.222 -4.831 0.366 1.00 83.31 89 THR A CA 1
ATOM 721 C C . THR A 1 89 ? 8.602 -5.013 1.755 1.00 83.31 89 THR A C 1
ATOM 723 O O . THR A 1 89 ? 7.394 -4.853 1.908 1.00 83.31 89 THR A O 1
ATOM 726 N N . GLN A 1 90 ? 9.407 -5.299 2.783 1.00 86.75 90 GLN A N 1
ATOM 727 C CA . GLN A 1 90 ? 8.921 -5.401 4.166 1.00 86.75 90 GLN A CA 1
ATOM 728 C C . GLN A 1 90 ? 8.392 -4.058 4.679 1.00 86.75 90 GLN A C 1
ATOM 730 O O . GLN A 1 90 ? 7.371 -4.022 5.364 1.00 86.75 90 GLN A O 1
ATOM 735 N N . ILE A 1 91 ? 9.041 -2.950 4.306 1.00 85.69 91 ILE A N 1
ATOM 736 C CA . ILE A 1 91 ? 8.568 -1.601 4.641 1.00 85.69 91 ILE A CA 1
ATOM 737 C C . ILE A 1 91 ? 7.185 -1.356 4.028 1.00 85.69 91 ILE A C 1
ATOM 739 O O . ILE A 1 91 ? 6.292 -0.881 4.726 1.00 85.69 91 ILE A O 1
ATOM 743 N N . TYR A 1 92 ? 6.970 -1.726 2.762 1.00 88.94 92 TYR A N 1
ATOM 744 C CA . TYR A 1 92 ? 5.657 -1.592 2.121 1.00 88.94 92 TYR A CA 1
ATOM 745 C C . TYR A 1 92 ? 4.583 -2.431 2.808 1.00 88.94 92 TYR A C 1
ATOM 747 O O . TYR A 1 92 ? 3.475 -1.943 3.021 1.00 88.94 92 TYR A O 1
ATOM 755 N N . TYR A 1 93 ? 4.901 -3.665 3.201 1.00 91.56 93 TYR A N 1
ATOM 756 C CA . TYR A 1 93 ? 3.960 -4.510 3.931 1.00 91.56 93 TYR A CA 1
ATOM 757 C C . TYR A 1 93 ? 3.584 -3.924 5.297 1.00 91.56 93 TYR A C 1
ATOM 759 O O . TYR A 1 93 ? 2.393 -3.828 5.600 1.00 91.56 93 TYR A O 1
ATOM 767 N N . LYS A 1 94 ? 4.555 -3.436 6.080 1.00 90.25 94 LYS A N 1
ATOM 768 C CA . LYS A 1 94 ? 4.259 -2.749 7.349 1.00 90.25 94 LYS A CA 1
ATOM 769 C C . LYS A 1 94 ? 3.449 -1.467 7.140 1.00 90.25 94 LYS A C 1
ATOM 771 O O . LYS A 1 94 ? 2.479 -1.236 7.861 1.00 90.25 94 LYS A O 1
ATOM 776 N N . ALA A 1 95 ? 3.791 -0.664 6.133 1.00 89.88 95 ALA A N 1
ATOM 777 C CA . ALA A 1 95 ? 3.055 0.557 5.807 1.00 89.88 95 ALA A CA 1
ATOM 778 C C . ALA A 1 95 ? 1.596 0.262 5.416 1.00 89.88 95 ALA A C 1
ATOM 780 O O . ALA A 1 95 ? 0.678 0.905 5.924 1.00 89.88 95 ALA A O 1
ATOM 781 N N . ALA A 1 96 ? 1.366 -0.750 4.572 1.00 93.06 96 ALA A N 1
ATOM 782 C CA . ALA A 1 96 ? 0.026 -1.183 4.188 1.00 93.06 96 ALA A CA 1
ATOM 783 C C . ALA A 1 96 ? -0.790 -1.670 5.395 1.00 93.06 96 ALA A C 1
ATOM 785 O O . ALA A 1 96 ? -1.952 -1.293 5.541 1.00 93.06 96 ALA A O 1
ATOM 786 N N . ALA A 1 97 ? -0.188 -2.467 6.284 1.00 93.62 97 ALA A N 1
ATOM 787 C CA . ALA A 1 97 ? -0.853 -2.969 7.485 1.00 93.62 97 ALA A CA 1
ATOM 788 C C . ALA A 1 97 ? -1.278 -1.830 8.417 1.00 93.62 97 ALA A C 1
ATOM 790 O O . ALA A 1 97 ? -2.437 -1.770 8.839 1.00 93.62 97 ALA A O 1
ATOM 791 N N . GLN A 1 98 ? -0.378 -0.876 8.668 1.00 92.19 98 GLN A N 1
ATOM 792 C CA . GLN A 1 98 ? -0.694 0.311 9.455 1.00 92.19 98 GLN A CA 1
ATOM 793 C C . GLN A 1 98 ? -1.835 1.111 8.815 1.00 92.19 98 GLN A C 1
ATOM 795 O O . GLN A 1 98 ? -2.806 1.461 9.493 1.00 92.19 98 GLN A O 1
ATOM 800 N N . ARG A 1 99 ? -1.764 1.348 7.501 1.00 93.88 99 ARG A N 1
ATOM 801 C CA . ARG A 1 99 ? -2.782 2.130 6.802 1.00 93.88 99 ARG A CA 1
ATOM 802 C C . ARG A 1 99 ? -4.155 1.462 6.833 1.00 93.88 99 ARG A C 1
ATOM 804 O O . ARG A 1 99 ? -5.158 2.133 7.056 1.00 93.88 99 ARG A O 1
ATOM 811 N N . VAL A 1 100 ? -4.217 0.136 6.705 1.00 94.75 100 VAL A N 1
ATOM 812 C CA . VAL A 1 100 ? -5.464 -0.636 6.843 1.00 94.75 100 VAL A CA 1
ATOM 813 C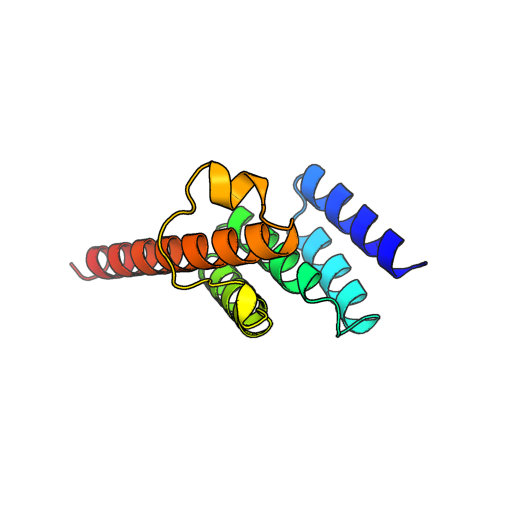 C . VAL A 1 100 ? -6.103 -0.424 8.216 1.00 94.75 100 VAL A C 1
ATOM 815 O O . VAL A 1 100 ? -7.317 -0.224 8.295 1.00 94.75 100 VAL A O 1
ATOM 818 N N . GLN A 1 101 ? -5.316 -0.427 9.297 1.00 93.00 101 GLN A N 1
ATOM 819 C CA . GLN A 1 101 ? -5.833 -0.160 10.645 1.00 93.00 101 GLN A CA 1
ATOM 820 C C . GLN A 1 101 ? -6.376 1.271 10.770 1.00 93.00 101 GLN A C 1
ATOM 822 O O . GLN A 1 101 ? -7.468 1.477 11.305 1.00 93.00 101 GLN A O 1
ATOM 827 N N . GLU A 1 102 ? -5.659 2.260 10.231 1.00 92.75 102 GLU A N 1
ATOM 828 C CA . GLU A 1 102 ? -6.085 3.665 10.219 1.00 92.75 102 GLU A CA 1
ATOM 829 C C . GLU A 1 102 ? -7.387 3.877 9.437 1.00 92.75 102 GLU A C 1
ATOM 831 O O . GLU A 1 102 ? -8.301 4.545 9.932 1.00 92.75 102 GLU A O 1
ATOM 836 N N . LEU A 1 103 ? -7.507 3.282 8.247 1.00 92.69 103 LEU A N 1
ATOM 837 C CA . LEU A 1 103 ? -8.705 3.374 7.412 1.00 92.69 103 LEU A CA 1
ATOM 838 C C . LEU A 1 103 ? -9.903 2.701 8.091 1.00 92.69 103 LEU A C 1
ATOM 840 O O . LEU A 1 103 ? -10.975 3.303 8.170 1.00 92.69 103 LEU A O 1
ATOM 844 N N . LYS A 1 104 ? -9.727 1.500 8.665 1.00 93.00 104 LYS A N 1
ATOM 845 C CA . LYS A 1 104 ? -10.783 0.808 9.433 1.00 93.00 104 LYS A CA 1
ATOM 846 C C . LYS A 1 104 ? -11.254 1.640 10.616 1.00 93.00 104 LYS A C 1
ATOM 848 O O . LYS A 1 104 ? -12.457 1.810 10.806 1.00 93.00 104 LYS A O 1
ATOM 853 N N . LYS A 1 105 ? -10.313 2.194 11.383 1.00 91.62 105 LYS A N 1
ATOM 854 C CA . LYS A 1 105 ? -10.603 3.072 12.519 1.00 91.62 105 LYS A CA 1
ATOM 855 C C . LYS A 1 105 ? -11.382 4.308 12.068 1.00 91.62 105 LYS A C 1
ATOM 857 O O . LYS A 1 105 ? -12.430 4.610 12.631 1.00 91.62 105 LYS A O 1
ATOM 862 N N . THR A 1 106 ? -10.909 4.983 11.024 1.00 89.06 106 THR A N 1
ATOM 863 C CA . THR A 1 106 ? -11.554 6.175 10.453 1.00 89.06 106 THR A CA 1
ATOM 864 C C . THR A 1 106 ? -12.984 5.881 10.002 1.00 89.06 106 THR A C 1
ATOM 866 O O . THR A 1 106 ? -13.907 6.609 10.362 1.00 89.06 106 THR A O 1
ATOM 869 N N . MET A 1 107 ? -13.195 4.786 9.270 1.00 86.12 107 MET A N 1
ATOM 870 C CA . MET A 1 107 ? -14.522 4.380 8.801 1.00 86.12 107 MET A CA 1
ATOM 871 C C . MET A 1 107 ? -15.461 3.978 9.944 1.00 86.12 107 MET A C 1
ATOM 873 O O . MET A 1 107 ? -16.644 4.315 9.909 1.00 86.12 107 MET A O 1
ATOM 877 N N . PHE A 1 108 ? -14.946 3.299 10.974 1.00 87.44 108 PHE A N 1
ATOM 878 C CA . PHE A 1 108 ? -15.719 2.964 12.171 1.00 87.44 108 PHE A CA 1
ATOM 879 C C . PHE A 1 108 ? -16.236 4.226 12.876 1.00 87.44 108 PHE A C 1
ATOM 881 O O . PHE A 1 108 ? -17.420 4.306 13.207 1.00 87.44 108 PHE A O 1
ATOM 888 N N . PHE A 1 109 ? -15.382 5.242 13.046 1.00 84.00 109 PHE A N 1
ATOM 889 C CA . PHE A 1 109 ? -15.791 6.508 13.658 1.00 84.00 109 PHE A CA 1
ATOM 890 C C . PHE A 1 109 ? -16.786 7.296 12.797 1.00 84.00 109 PHE A C 1
ATOM 892 O O . PHE A 1 109 ? -17.762 7.800 13.348 1.00 84.00 109 PHE A O 1
ATOM 899 N N . LYS A 1 110 ? -16.601 7.348 11.467 1.00 78.31 110 LYS A N 1
ATOM 900 C CA . LYS A 1 110 ? -17.544 8.018 10.549 1.00 78.31 110 LYS A CA 1
ATOM 901 C C . LYS A 1 110 ? -18.950 7.394 10.601 1.00 78.31 110 LYS A C 1
ATOM 903 O O . LYS A 1 110 ? -19.931 8.117 10.764 1.00 78.31 110 LYS A O 1
ATOM 908 N N . LYS A 1 111 ? -19.059 6.058 10.591 1.00 71.81 111 LYS A N 1
ATOM 909 C CA . LYS A 1 111 ? -20.359 5.360 10.714 1.00 71.81 111 LYS A CA 1
ATOM 910 C C . LYS A 1 111 ? -21.054 5.614 12.058 1.00 71.81 111 LYS A C 1
ATOM 912 O O . LYS A 1 111 ? -22.277 5.719 12.115 1.00 71.81 111 LYS A O 1
ATOM 917 N N . GLY A 1 112 ? -20.285 5.745 13.140 1.00 63.12 112 GLY A N 1
ATOM 918 C CA . GLY A 1 112 ? -20.821 6.066 14.466 1.00 63.12 112 GLY A CA 1
ATOM 919 C C . GLY A 1 112 ? -21.381 7.490 14.587 1.00 63.12 112 GLY A C 1
ATOM 920 O O . GLY A 1 112 ? -22.271 7.721 15.404 1.00 63.12 112 GLY A O 1
ATOM 921 N N . THR A 1 113 ? -20.893 8.437 13.777 1.00 59.47 113 THR A N 1
ATOM 922 C CA . THR A 1 113 ? -21.368 9.832 13.770 1.00 59.47 113 THR A CA 1
ATOM 923 C C . THR A 1 113 ? -22.592 10.071 12.886 1.00 59.47 113 THR A C 1
ATOM 925 O O . THR A 1 113 ? -23.369 10.966 13.191 1.00 59.47 113 THR A O 1
ATOM 928 N N . GLU A 1 114 ? -22.806 9.261 11.845 1.00 58.12 114 GLU A N 1
ATOM 929 C CA . GLU A 1 114 ? -23.967 9.361 10.935 1.00 58.12 1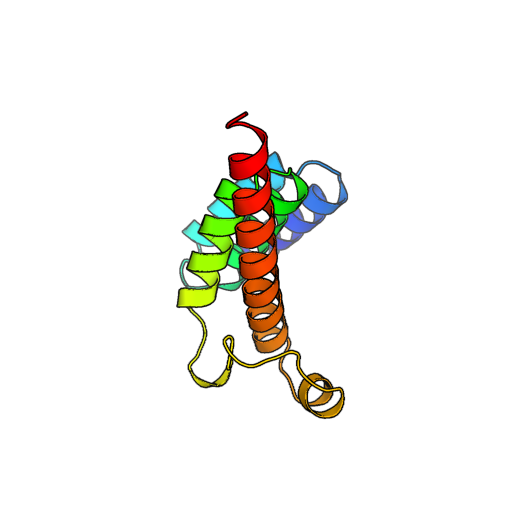14 GLU A CA 1
ATOM 930 C C . GLU A 1 114 ? -25.247 8.709 11.495 1.00 58.12 114 GLU A C 1
ATOM 932 O O . GLU A 1 114 ? -26.319 8.824 10.910 1.00 58.12 114 GLU A O 1
ATOM 937 N N . SER A 1 115 ? -25.143 8.026 12.640 1.00 53.62 115 SER A N 1
ATOM 938 C CA . SER A 1 115 ? -26.235 7.265 13.265 1.00 53.62 115 SER A CA 1
ATOM 939 C C . SER A 1 115 ? -26.969 8.028 14.388 1.00 53.62 115 SER A C 1
ATOM 941 O O . SER A 1 115 ? -27.555 7.386 15.262 1.00 53.62 115 SER A O 1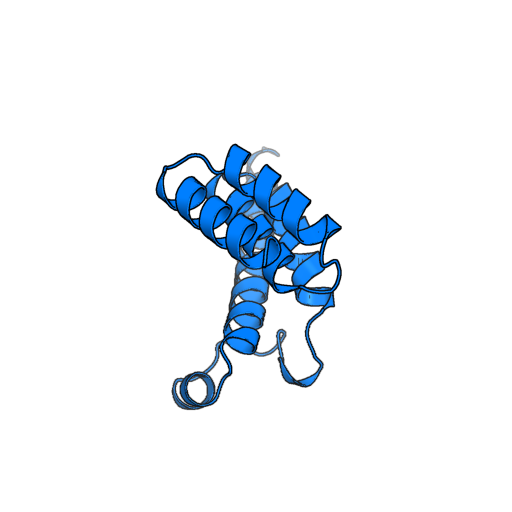
ATOM 943 N N . ARG A 1 116 ? -26.897 9.368 14.435 1.00 48.56 116 ARG A N 1
ATOM 944 C CA . ARG A 1 116 ? -27.492 10.203 15.500 1.00 48.56 116 ARG A CA 1
ATOM 945 C C . ARG A 1 116 ? -28.463 11.249 14.979 1.00 48.56 116 ARG A C 1
ATOM 947 O O . ARG A 1 116 ? -28.146 11.874 13.948 1.00 48.56 116 ARG A O 1
#

Foldseek 3Di:
DVLVVLVVVLVVCVVVVNLVVSLVSLVVSCVVPVPPLVSLLSNLVSCVVVVVLVSSLVSLVVSLVPDDPVLPQVDDDDDPVRVVVDDPSSVSSVVSSVSNVVSVVVVVVVVVVVPD

Secondary structure (DSSP, 8-state):
-HHHHHHHHHHHHHHTT-HHHHHHHHHHHHHH-TT-THHHHHHHHHHHHTT-HHHHHHHHHHHHTT--GGG-TTS-PPPHHHHHH--HHHHHHHHHHHHHHHHHHHHHHHHHHTT-

Radius of gyration: 15.55 Å; chains: 1; bounding box: 45×30×38 Å

pLDDT: mean 80.84, std 11.05, range [48.56, 95.12]